Protein AF-A0AAD2CR23-F1 (afdb_monomer)

Foldseek 3Di:
DPPPQDVLQVVLLVCLLVLPVPSVVVCVVVVHQQCDADPQSHGSLLNNLLNVSVVSNVVSVVSVHDQCGATNVRATSPRNNVVNVVVVPPPD

Radius of gyration: 13.07 Å; Cα contacts (8 Å, |Δi|>4): 129; chains: 1; bounding box: 31×46×26 Å

Mean predicted aligned error: 7.49 Å

Sequence (92 aa):
MAKQLDDQTTRLLFAASRGDTRTISLMCSQGFDADNADYDDRTALMVAAMKGNTDVVRLLLEYNANPNLVDMHGSTALLEAVKNGNSCGKRS

Secondary structure (DSSP, 8-state):
------HHHHHHHHHHHHT-HHHHHHHHHTT--TT-B-TTS-BHHHHHHHHT-HHHHHHHHHTT--TT-B-TTS-BHHHHHHHHHHHH----

Nearest PDB structures (foldseek):
  5kba-assembly1_B  TM=9.618E-01  e=5.111E-06  synthetic construct
  6gvm-assembly1_D  TM=9.589E-01  e=5.783E-06  synthetic construct
  2zgd-assembly1_A  TM=8.793E-01  e=2.437E-06  unclassified
  2zgg-assembly1_A  TM=9.110E-01  e=5.437E-06  unclassified
  7b4t-assembly1_A  TM=9.317E-01  e=1.008E-05  synthetic construct

Organism: NCBI:txid2856

pLDDT: mean 77.33, std 13.35, range [34.06, 87.94]

Structure (mmCIF, N/CA/C/O backbone):
data_AF-A0AAD2CR23-F1
#
_entry.id   AF-A0AAD2CR23-F1
#
loop_
_atom_site.group_PDB
_atom_site.id
_atom_site.type_symbol
_atom_site.label_atom_id
_atom_site.label_alt_id
_atom_site.label_comp_id
_atom_site.label_asym_id
_atom_site.label_entity_id
_atom_site.label_seq_id
_atom_site.pdbx_PDB_ins_code
_atom_site.Cartn_x
_atom_site.Cartn_y
_atom_site.Cartn_z
_ato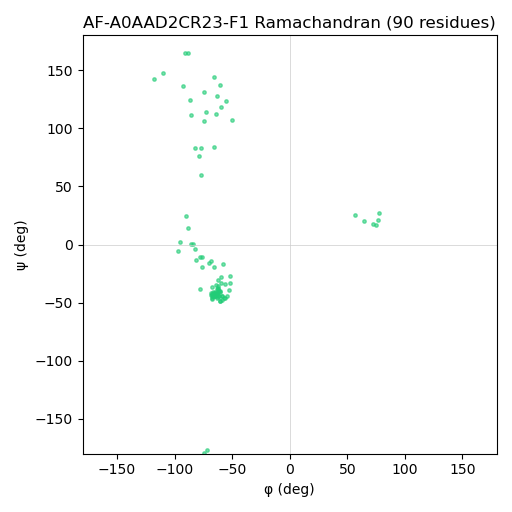m_site.occupancy
_atom_site.B_iso_or_equiv
_atom_site.auth_seq_id
_atom_site.auth_comp_id
_atom_site.auth_asym_id
_atom_site.auth_atom_id
_atom_site.pdbx_PDB_model_num
ATOM 1 N N . MET A 1 1 ? 7.761 25.404 -1.216 1.00 34.06 1 MET A N 1
ATOM 2 C CA . MET A 1 1 ? 6.734 25.019 -0.229 1.00 34.06 1 MET A CA 1
ATOM 3 C C . MET A 1 1 ? 6.996 23.565 0.093 1.00 34.06 1 MET A C 1
ATOM 5 O O . MET A 1 1 ? 6.877 22.749 -0.810 1.00 34.06 1 MET A O 1
ATOM 9 N N . ALA A 1 2 ? 7.519 23.262 1.282 1.00 38.00 2 ALA A N 1
ATOM 10 C CA . ALA A 1 2 ? 7.760 21.876 1.666 1.00 38.00 2 ALA A CA 1
ATOM 11 C C . ALA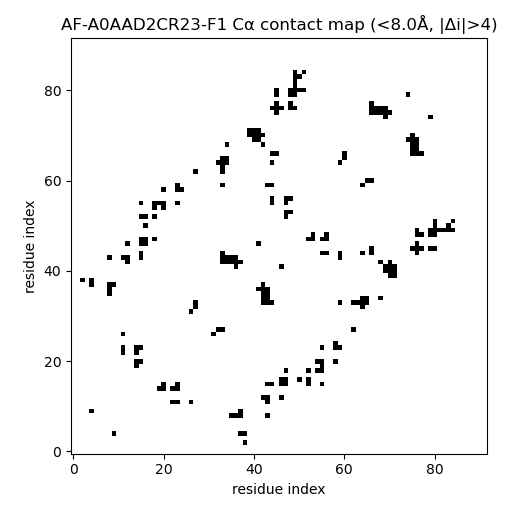 A 1 2 ? 6.404 21.162 1.631 1.00 38.00 2 ALA A C 1
ATOM 13 O O . ALA A 1 2 ? 5.498 21.602 2.336 1.00 38.00 2 ALA A O 1
ATOM 14 N N . LYS A 1 3 ? 6.237 20.141 0.772 1.00 47.00 3 LYS A N 1
ATOM 15 C CA . LYS A 1 3 ? 5.140 19.172 0.922 1.00 47.00 3 LYS A CA 1
ATOM 16 C C . LYS A 1 3 ? 5.245 18.735 2.383 1.00 47.00 3 LYS A C 1
ATOM 18 O O . LYS A 1 3 ? 6.272 18.184 2.758 1.00 47.00 3 LYS A O 1
ATOM 23 N N . GLN A 1 4 ? 4.340 19.149 3.257 1.00 45.75 4 GLN A N 1
ATOM 24 C CA . GLN A 1 4 ? 4.414 18.731 4.647 1.00 45.75 4 GLN A CA 1
ATOM 25 C C . GLN A 1 4 ? 3.957 17.285 4.616 1.00 45.75 4 GLN A C 1
ATOM 27 O O . GLN A 1 4 ? 2.808 17.018 4.291 1.00 45.75 4 GLN A O 1
ATOM 32 N N . LEU A 1 5 ? 4.902 16.364 4.778 1.00 57.94 5 LEU A N 1
ATOM 33 C CA . LEU A 1 5 ? 4.578 14.956 4.832 1.00 57.94 5 LEU A CA 1
ATOM 34 C C . LEU A 1 5 ? 3.717 14.776 6.069 1.00 57.94 5 LEU A C 1
ATOM 36 O O . LEU A 1 5 ? 4.195 15.022 7.178 1.00 57.94 5 LEU A O 1
ATOM 40 N N . ASP A 1 6 ? 2.444 14.443 5.883 1.00 70.31 6 ASP A N 1
ATOM 41 C CA . ASP A 1 6 ? 1.579 14.187 7.022 1.00 70.31 6 ASP A CA 1
ATOM 42 C C . ASP A 1 6 ? 2.262 13.091 7.847 1.00 70.31 6 ASP A C 1
ATOM 44 O O . ASP A 1 6 ? 2.573 12.018 7.324 1.00 70.31 6 ASP A O 1
ATOM 48 N N . ASP A 1 7 ? 2.534 13.341 9.131 1.00 74.69 7 ASP A N 1
ATOM 49 C CA . ASP A 1 7 ? 3.208 12.368 10.006 1.00 74.69 7 ASP A CA 1
ATOM 50 C C . ASP A 1 7 ? 2.506 10.999 9.969 1.00 74.69 7 ASP A C 1
ATOM 52 O O . ASP A 1 7 ? 3.111 9.944 10.168 1.00 74.69 7 ASP A O 1
ATOM 56 N N . GLN A 1 8 ? 1.205 11.015 9.680 1.00 75.50 8 GLN A N 1
ATOM 57 C CA . GLN A 1 8 ? 0.387 9.836 9.457 1.00 75.50 8 GLN A CA 1
ATOM 58 C C . GLN A 1 8 ? 0.742 9.079 8.166 1.00 75.50 8 GLN A C 1
ATOM 60 O O . GLN A 1 8 ? 0.849 7.857 8.230 1.00 75.50 8 GLN A O 1
ATOM 65 N N . THR A 1 9 ? 1.010 9.756 7.044 1.00 79.94 9 THR A N 1
ATOM 66 C CA . THR A 1 9 ? 1.470 9.139 5.784 1.00 79.94 9 THR A CA 1
ATOM 67 C C . THR A 1 9 ? 2.798 8.421 6.005 1.00 79.94 9 THR A C 1
ATOM 69 O O . THR A 1 9 ? 2.918 7.230 5.713 1.00 79.94 9 THR A O 1
ATOM 72 N N . THR A 1 10 ? 3.761 9.088 6.650 1.00 82.38 10 THR A N 1
ATOM 73 C CA . THR A 1 10 ? 5.053 8.494 7.043 1.00 82.38 10 THR A CA 1
ATOM 74 C C . THR A 1 10 ? 4.866 7.249 7.901 1.00 82.38 10 THR A C 1
ATOM 76 O O . THR A 1 10 ? 5.500 6.214 7.683 1.00 82.38 10 THR A O 1
ATOM 79 N N . ARG A 1 11 ? 3.980 7.331 8.900 1.00 84.25 11 ARG A N 1
ATOM 80 C CA . ARG A 1 11 ? 3.682 6.215 9.801 1.00 84.25 11 ARG A CA 1
ATOM 81 C C . ARG A 1 11 ? 3.023 5.047 9.066 1.00 84.25 11 ARG A C 1
ATOM 83 O O . ARG A 1 11 ? 3.393 3.904 9.337 1.00 84.25 11 ARG A O 1
ATOM 90 N N . LEU A 1 12 ? 2.104 5.313 8.139 1.00 84.38 12 LEU A N 1
ATOM 91 C CA . LEU A 1 12 ? 1.444 4.289 7.330 1.00 84.38 12 LEU A CA 1
ATOM 92 C C . LEU A 1 12 ? 2.449 3.583 6.410 1.00 84.38 12 LEU A C 1
ATOM 94 O O . LEU A 1 12 ? 2.477 2.355 6.364 1.00 84.38 12 LEU A O 1
ATOM 98 N N . LEU A 1 13 ? 3.333 4.338 5.751 1.00 83.81 13 LEU A N 1
ATOM 99 C CA . LEU A 1 13 ? 4.426 3.806 4.926 1.00 83.81 13 LEU A CA 1
ATOM 100 C C . LEU A 1 13 ? 5.368 2.912 5.744 1.00 83.81 13 LEU A C 1
ATOM 102 O O . LEU A 1 13 ? 5.716 1.810 5.315 1.00 83.81 13 LEU A O 1
ATOM 106 N N . PHE A 1 14 ? 5.744 3.338 6.954 1.00 85.50 14 PHE A N 1
ATOM 107 C CA . PHE A 1 14 ? 6.556 2.523 7.862 1.00 85.50 14 PHE A CA 1
ATOM 108 C C . PHE A 1 14 ? 5.843 1.237 8.294 1.00 85.50 14 PHE A C 1
ATOM 110 O O . PHE A 1 14 ? 6.467 0.172 8.320 1.00 85.50 14 PHE A O 1
ATOM 117 N N . ALA A 1 15 ? 4.548 1.309 8.608 1.00 87.56 15 ALA A N 1
ATOM 118 C CA . ALA A 1 15 ? 3.743 0.137 8.941 1.00 87.56 15 ALA A CA 1
ATOM 119 C C . ALA A 1 15 ? 3.651 -0.833 7.753 1.00 87.56 15 ALA A C 1
ATOM 121 O O . ALA A 1 15 ? 3.917 -2.025 7.911 1.00 87.56 15 ALA A O 1
ATOM 122 N N . ALA A 1 16 ? 3.385 -0.319 6.549 1.00 86.12 16 ALA A N 1
ATOM 123 C CA . ALA A 1 16 ? 3.337 -1.094 5.313 1.00 86.12 16 ALA A CA 1
ATOM 124 C C . ALA A 1 16 ? 4.679 -1.764 4.992 1.00 86.12 16 ALA A C 1
ATOM 126 O O . ALA A 1 16 ? 4.717 -2.938 4.619 1.00 86.12 16 ALA A O 1
ATOM 127 N N . SER A 1 17 ? 5.787 -1.056 5.228 1.00 84.69 17 SER A N 1
ATOM 128 C CA . SER A 1 17 ? 7.147 -1.581 5.069 1.00 84.69 17 SER A CA 1
ATOM 129 C C . SER A 1 17 ? 7.441 -2.741 6.027 1.00 84.69 17 SER A C 1
ATOM 131 O O . SER A 1 17 ? 8.092 -3.718 5.656 1.00 84.69 17 SER A O 1
ATOM 133 N N . ARG A 1 18 ? 6.933 -2.661 7.264 1.00 85.50 18 ARG A N 1
ATOM 134 C CA . ARG A 1 18 ? 7.085 -3.711 8.283 1.00 85.50 18 ARG A CA 1
ATOM 135 C C . ARG A 1 18 ? 6.089 -4.864 8.142 1.00 85.50 18 ARG A C 1
ATOM 137 O O . ARG A 1 18 ? 6.292 -5.884 8.791 1.00 85.50 18 ARG A O 1
ATOM 144 N N . GLY A 1 19 ? 5.037 -4.707 7.340 1.00 85.19 19 GLY A N 1
ATOM 145 C CA . GLY A 1 19 ? 3.939 -5.673 7.270 1.00 85.19 19 GLY A CA 1
ATOM 146 C C . GLY A 1 19 ? 2.974 -5.572 8.456 1.00 85.19 19 GLY A C 1
ATOM 147 O O . GLY A 1 19 ? 2.282 -6.535 8.774 1.00 85.19 19 GLY A O 1
ATOM 148 N N . ASP A 1 20 ? 2.945 -4.432 9.150 1.00 87.31 20 ASP A N 1
ATOM 149 C CA . ASP A 1 20 ? 2.142 -4.245 10.357 1.00 87.31 20 ASP A CA 1
ATOM 150 C C . ASP A 1 20 ? 0.688 -3.894 10.014 1.00 87.31 20 ASP A C 1
ATOM 152 O O . ASP A 1 20 ? 0.265 -2.735 9.998 1.00 87.31 20 ASP A O 1
ATOM 156 N N . THR A 1 21 ? -0.087 -4.940 9.744 1.00 87.00 21 THR A N 1
ATOM 157 C CA . THR A 1 21 ? -1.510 -4.873 9.398 1.00 87.00 21 THR A CA 1
ATOM 158 C C 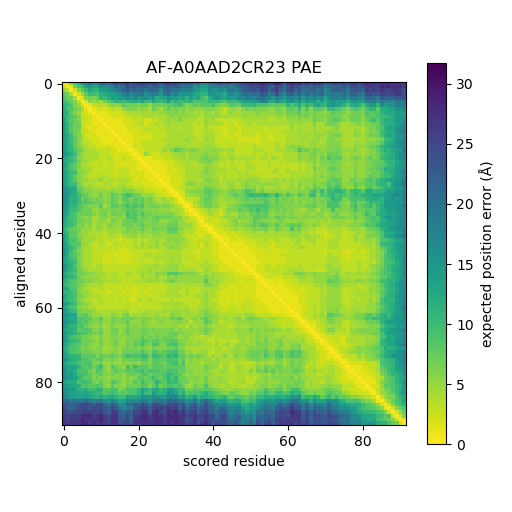. THR A 1 21 ? -2.373 -4.223 10.482 1.00 87.00 21 THR A C 1
ATOM 160 O O . THR A 1 21 ? -3.382 -3.597 10.162 1.00 87.00 21 THR A O 1
ATOM 163 N N . ARG A 1 22 ? -1.975 -4.308 11.761 1.00 87.94 22 ARG A N 1
ATOM 164 C CA . ARG A 1 22 ? -2.730 -3.719 12.881 1.00 87.94 22 ARG A CA 1
ATOM 165 C C . ARG A 1 22 ? -2.709 -2.202 12.829 1.00 87.94 22 ARG A C 1
ATOM 167 O O . ARG A 1 22 ? -3.753 -1.570 12.964 1.00 87.94 22 ARG A O 1
ATOM 174 N N . THR A 1 23 ? -1.526 -1.629 12.619 1.00 86.75 23 THR A N 1
ATOM 175 C CA . THR A 1 23 ? -1.364 -0.176 12.512 1.00 86.75 23 THR A CA 1
ATOM 176 C C . THR A 1 23 ? -2.138 0.367 11.307 1.00 86.75 23 THR A C 1
ATOM 178 O O . THR A 1 23 ? -2.794 1.398 11.423 1.00 86.75 23 THR A O 1
ATOM 181 N N . ILE A 1 24 ? -2.147 -0.365 10.189 1.00 84.38 24 ILE A N 1
ATOM 182 C CA . ILE A 1 24 ? -2.890 0.009 8.976 1.00 84.38 24 ILE A CA 1
ATOM 183 C C . ILE A 1 24 ? -4.400 -0.050 9.206 1.00 84.38 24 ILE A C 1
ATOM 185 O O . ILE A 1 24 ? -5.100 0.907 8.893 1.00 84.38 24 ILE A O 1
ATOM 189 N N . SER A 1 25 ? -4.902 -1.124 9.820 1.00 86.12 25 SER A N 1
ATOM 190 C CA . SER A 1 25 ? -6.325 -1.245 10.155 1.00 86.12 25 SER A CA 1
ATOM 191 C C . SER A 1 25 ? -6.787 -0.135 11.107 1.00 86.12 25 SER A C 1
ATOM 193 O O . SER A 1 25 ? -7.851 0.448 10.903 1.00 86.12 25 SER A O 1
ATOM 195 N N . LEU A 1 26 ? -5.963 0.227 12.098 1.00 87.75 26 LEU A N 1
ATOM 196 C CA . LEU A 1 26 ? -6.255 1.340 13.004 1.00 87.75 26 LEU A CA 1
ATOM 197 C C . LEU A 1 26 ? -6.352 2.674 12.249 1.00 87.75 26 LEU A C 1
ATOM 199 O O . LEU A 1 26 ? -7.278 3.443 12.488 1.00 87.75 26 LEU A O 1
ATOM 203 N N . MET A 1 27 ? -5.415 2.944 11.339 1.00 82.81 27 MET A N 1
ATOM 204 C CA . MET A 1 27 ? -5.387 4.179 10.549 1.00 82.81 27 MET A CA 1
ATOM 205 C C . MET A 1 27 ? -6.554 4.257 9.564 1.00 82.81 27 MET A C 1
ATOM 207 O O . MET A 1 27 ? -7.237 5.276 9.508 1.00 82.81 27 MET A O 1
ATOM 211 N N . CYS A 1 28 ? -6.868 3.174 8.858 1.00 79.31 28 CYS A N 1
ATOM 212 C CA . CYS A 1 28 ? -8.049 3.148 8.001 1.00 79.31 28 CYS A CA 1
ATOM 213 C C . CYS A 1 28 ? -9.353 3.283 8.800 1.00 79.31 28 CYS A C 1
ATOM 215 O O . CYS A 1 28 ? -10.27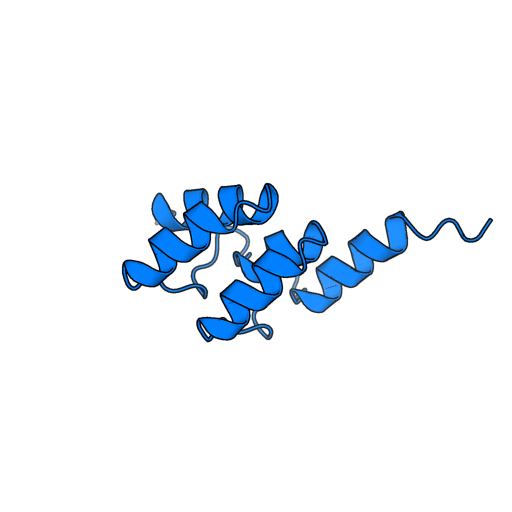1 3.965 8.355 1.00 79.31 28 CYS A O 1
ATOM 217 N N . SER A 1 29 ? -9.428 2.732 10.018 1.00 83.81 29 SER A N 1
ATOM 218 C CA . SER A 1 29 ? -10.573 2.959 10.912 1.00 83.81 29 SER A CA 1
ATOM 219 C C . SER A 1 29 ? -10.701 4.416 11.377 1.00 83.81 29 SER A C 1
ATOM 221 O O . SER A 1 29 ? -11.778 4.809 11.820 1.00 83.81 29 SER A O 1
ATOM 223 N N . GLN A 1 30 ? -9.632 5.211 11.293 1.00 81.31 30 GLN A N 1
ATOM 224 C CA . GLN A 1 30 ? -9.652 6.653 11.555 1.00 81.31 30 GLN A CA 1
ATOM 225 C C . GLN A 1 30 ? -10.087 7.474 10.329 1.00 81.31 30 GLN A C 1
ATOM 227 O O . GLN A 1 30 ? -10.152 8.696 10.426 1.00 81.31 30 GLN A O 1
ATOM 232 N N . GLY A 1 31 ? -10.408 6.826 9.201 1.00 76.25 31 GLY A N 1
ATOM 233 C CA . GLY A 1 31 ? -10.754 7.500 7.948 1.00 76.25 31 GLY A CA 1
ATOM 234 C C . GLY A 1 31 ? -9.534 8.038 7.204 1.00 76.25 31 GLY A C 1
ATOM 235 O O . GLY A 1 31 ? -9.644 9.036 6.503 1.00 76.25 31 GLY A O 1
ATOM 236 N N . PHE A 1 32 ? -8.365 7.423 7.400 1.00 77.38 32 PHE A N 1
ATOM 237 C CA . PHE A 1 32 ? -7.146 7.827 6.711 1.00 77.38 32 PHE A CA 1
ATOM 238 C C . PHE A 1 32 ? -7.164 7.388 5.242 1.00 77.38 32 PHE A C 1
ATOM 240 O O . PHE A 1 32 ? -7.399 6.212 4.951 1.00 77.38 32 PHE A O 1
ATOM 247 N N . ASP A 1 33 ? -6.850 8.316 4.339 1.00 75.06 33 ASP A N 1
ATOM 248 C CA . ASP A 1 33 ? -6.765 8.045 2.906 1.00 75.06 33 ASP A CA 1
ATOM 249 C C . ASP A 1 33 ? -5.516 7.215 2.582 1.00 75.06 33 ASP A C 1
ATOM 251 O O . ASP A 1 33 ? -4.376 7.660 2.711 1.00 75.06 33 ASP A O 1
ATOM 255 N N . ALA A 1 34 ? -5.729 5.982 2.123 1.00 74.38 34 ALA A N 1
ATOM 256 C CA . ALA A 1 34 ? -4.657 5.069 1.725 1.00 74.38 34 ALA A CA 1
ATOM 257 C C . ALA A 1 34 ? -3.902 5.518 0.454 1.00 74.38 34 ALA A C 1
ATOM 259 O O . ALA A 1 34 ? -2.811 5.010 0.174 1.00 74.38 34 ALA A O 1
ATOM 260 N N . ASP A 1 35 ? -4.470 6.475 -0.283 1.00 76.00 35 ASP A N 1
ATOM 261 C CA . ASP A 1 35 ? -3.905 7.074 -1.496 1.00 76.00 35 ASP A CA 1
ATOM 262 C C . ASP A 1 35 ? -2.888 8.185 -1.206 1.00 76.00 35 ASP A C 1
ATOM 264 O O . ASP A 1 35 ? -2.261 8.703 -2.132 1.00 76.00 35 ASP A O 1
ATOM 268 N N . ASN A 1 36 ? -2.684 8.537 0.068 1.00 79.50 36 ASN A N 1
ATOM 269 C CA . ASN A 1 36 ? -1.685 9.528 0.434 1.00 79.50 36 ASN A CA 1
ATOM 270 C C . ASN A 1 36 ? -0.274 9.044 0.069 1.00 79.50 36 ASN A C 1
ATOM 272 O O . ASN A 1 36 ? 0.160 7.943 0.433 1.00 79.50 36 ASN A O 1
ATOM 276 N N . ALA A 1 37 ? 0.440 9.899 -0.657 1.00 80.94 37 ALA A N 1
ATOM 277 C CA . ALA A 1 37 ? 1.752 9.611 -1.205 1.00 80.94 37 ALA A CA 1
ATOM 278 C C . ALA A 1 37 ? 2.851 10.417 -0.496 1.00 80.94 37 ALA A C 1
ATOM 280 O O . ALA A 1 37 ? 2.630 11.546 -0.054 1.00 80.94 37 ALA A O 1
ATOM 281 N N . ASP A 1 38 ? 4.040 9.824 -0.390 1.00 79.88 38 ASP A N 1
ATOM 282 C CA . ASP A 1 38 ? 5.237 10.478 0.150 1.00 79.88 38 ASP A CA 1
ATOM 283 C C . ASP A 1 38 ? 5.804 11.539 -0.822 1.00 79.88 38 ASP A C 1
ATOM 285 O O . ASP A 1 38 ? 5.281 11.769 -1.913 1.00 79.88 38 ASP A O 1
ATOM 289 N N . TYR A 1 39 ? 6.930 12.161 -0.471 1.00 78.94 39 TYR A N 1
ATOM 290 C CA . TYR A 1 39 ? 7.693 13.072 -1.328 1.00 78.94 39 TYR A CA 1
ATOM 291 C C . TYR A 1 39 ? 8.033 12.493 -2.703 1.00 78.94 39 TYR A C 1
ATOM 293 O O . TYR A 1 39 ? 8.056 13.244 -3.677 1.00 78.94 39 TYR A O 1
ATOM 301 N N . ASP A 1 40 ? 8.260 11.181 -2.770 1.00 78.12 40 ASP A N 1
ATOM 302 C CA . ASP A 1 40 ? 8.561 10.448 -4.004 1.00 78.12 40 ASP A CA 1
ATOM 303 C C . ASP A 1 40 ? 7.297 9.952 -4.726 1.00 78.12 40 ASP A C 1
ATOM 305 O O . ASP A 1 40 ? 7.375 9.049 -5.556 1.00 78.12 40 ASP A O 1
ATOM 309 N N . ASP A 1 41 ? 6.121 10.466 -4.356 1.00 82.81 41 ASP A N 1
ATOM 310 C CA . ASP A 1 41 ? 4.808 10.032 -4.844 1.00 82.81 41 ASP A CA 1
ATOM 311 C C . ASP A 1 41 ? 4.553 8.521 -4.609 1.00 82.81 41 ASP A C 1
ATOM 313 O O . ASP A 1 41 ? 3.753 7.868 -5.275 1.00 82.81 41 ASP A O 1
ATOM 317 N N . ARG A 1 42 ? 5.223 7.951 -3.597 1.00 82.44 42 ARG A N 1
ATOM 318 C CA . ARG A 1 42 ? 5.073 6.552 -3.184 1.00 82.44 42 ARG A CA 1
ATOM 319 C C . ARG A 1 42 ? 3.923 6.403 -2.199 1.00 82.44 42 ARG A C 1
ATOM 321 O O . ARG A 1 42 ? 3.939 7.018 -1.137 1.00 82.44 42 ARG A O 1
ATOM 328 N N . THR A 1 43 ? 2.972 5.531 -2.512 1.00 86.62 43 THR A N 1
ATOM 329 C CA . THR A 1 43 ? 1.858 5.197 -1.612 1.00 86.62 43 THR A CA 1
ATOM 330 C C . THR A 1 43 ? 2.176 4.015 -0.702 1.00 86.62 43 THR A C 1
ATOM 332 O O . THR A 1 43 ? 3.093 3.222 -0.954 1.00 86.62 43 THR A O 1
ATOM 335 N N . ALA A 1 44 ? 1.371 3.839 0.351 1.00 84.88 44 ALA A N 1
ATOM 336 C CA . ALA A 1 44 ? 1.472 2.678 1.237 1.00 84.88 44 ALA A CA 1
ATOM 337 C C . ALA A 1 44 ? 1.346 1.348 0.472 1.00 84.88 44 ALA A C 1
ATOM 339 O O . ALA A 1 44 ? 2.037 0.379 0.798 1.00 84.88 44 ALA A O 1
ATOM 340 N N . LEU A 1 45 ? 0.527 1.321 -0.587 1.00 86.56 45 LEU A N 1
ATOM 341 C CA . LEU A 1 45 ? 0.365 0.153 -1.447 1.00 86.56 45 LEU A CA 1
ATOM 342 C C . LEU A 1 45 ? 1.665 -0.182 -2.189 1.00 86.56 45 LEU A C 1
ATOM 344 O O . LEU A 1 45 ? 2.062 -1.345 -2.214 1.00 86.56 45 LEU A O 1
ATOM 348 N N . MET A 1 46 ? 2.357 0.821 -2.741 1.00 86.50 46 MET A N 1
ATOM 349 C CA . MET A 1 46 ? 3.648 0.623 -3.411 1.00 86.50 46 MET A CA 1
ATOM 350 C C . MET A 1 46 ? 4.693 0.065 -2.452 1.00 86.50 46 MET A C 1
ATOM 352 O O . MET A 1 46 ? 5.375 -0.898 -2.788 1.00 86.50 46 MET A O 1
ATOM 356 N N . VAL A 1 47 ? 4.780 0.601 -1.233 1.00 85.94 47 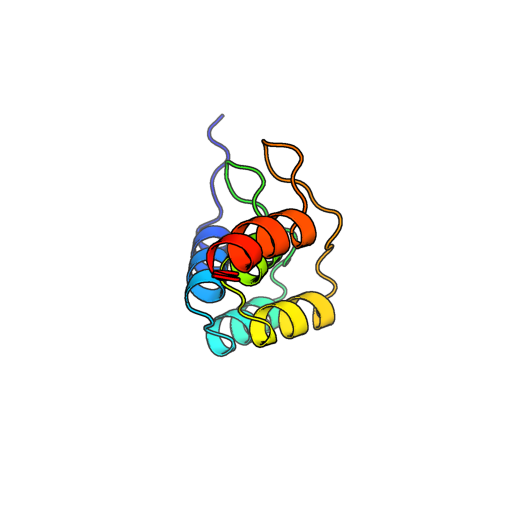VAL A N 1
ATOM 357 C CA . VAL A 1 47 ? 5.740 0.116 -0.230 1.00 85.94 47 VAL A CA 1
ATOM 358 C C . VAL A 1 47 ? 5.426 -1.312 0.219 1.00 85.94 47 VAL A C 1
ATOM 360 O O . VAL A 1 47 ? 6.335 -2.138 0.324 1.00 85.94 47 VAL A O 1
ATOM 363 N N . ALA A 1 48 ? 4.153 -1.638 0.440 1.00 86.38 48 ALA A N 1
ATOM 364 C CA . ALA A 1 48 ? 3.738 -2.998 0.769 1.00 86.38 48 ALA A CA 1
ATOM 365 C C . ALA A 1 48 ? 4.063 -3.984 -0.363 1.00 86.38 48 ALA A C 1
ATOM 367 O O . ALA A 1 48 ? 4.591 -5.071 -0.115 1.00 86.38 48 ALA A O 1
ATOM 368 N N . ALA A 1 49 ? 3.801 -3.575 -1.605 1.00 85.62 49 ALA A N 1
ATOM 369 C CA . ALA A 1 49 ? 4.065 -4.349 -2.809 1.00 85.62 49 ALA A CA 1
ATOM 370 C C . ALA A 1 49 ? 5.576 -4.563 -3.019 1.00 85.62 49 ALA A C 1
ATOM 372 O O . ALA A 1 49 ? 6.006 -5.698 -3.223 1.00 85.62 49 ALA A O 1
ATOM 373 N N . MET A 1 50 ? 6.397 -3.519 -2.839 1.00 83.44 50 MET A N 1
ATOM 374 C CA . MET A 1 50 ? 7.862 -3.616 -2.824 1.00 83.44 50 MET A CA 1
ATOM 375 C C . MET A 1 50 ? 8.344 -4.649 -1.811 1.00 83.44 50 MET A C 1
ATOM 377 O O . MET A 1 50 ? 9.232 -5.437 -2.111 1.00 83.44 50 MET A O 1
ATOM 381 N N . LYS A 1 51 ? 7.780 -4.672 -0.601 1.00 83.06 51 LYS A N 1
ATOM 382 C CA . LYS A 1 51 ? 8.199 -5.617 0.444 1.00 83.06 51 LYS A CA 1
ATOM 383 C C . LYS A 1 51 ? 7.661 -7.035 0.261 1.00 83.06 51 LYS A C 1
ATOM 385 O O . LYS A 1 51 ? 8.139 -7.934 0.942 1.00 83.06 51 LYS A O 1
ATOM 390 N N . GLY A 1 52 ? 6.713 -7.247 -0.652 1.00 82.00 52 GLY A N 1
ATOM 391 C CA . GLY A 1 52 ? 6.026 -8.530 -0.814 1.00 82.00 52 GLY A CA 1
ATOM 392 C C . GLY A 1 52 ? 4.987 -8.805 0.279 1.00 82.00 52 GLY A C 1
ATOM 393 O O . GLY A 1 52 ? 4.551 -9.945 0.444 1.00 82.00 52 GLY A O 1
ATOM 394 N N . ASN A 1 53 ? 4.564 -7.774 1.016 1.00 84.12 53 ASN A N 1
ATOM 395 C CA . ASN A 1 53 ? 3.601 -7.881 2.109 1.00 84.12 53 ASN A CA 1
ATOM 396 C C . ASN A 1 53 ? 2.175 -7.974 1.552 1.00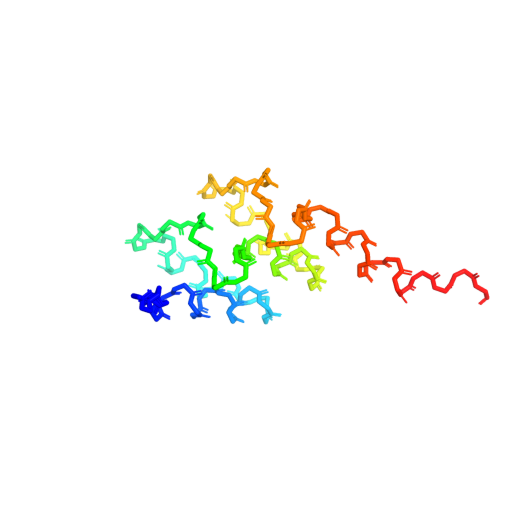 84.12 53 ASN A C 1
ATOM 398 O O . ASN A 1 53 ? 1.409 -7.010 1.571 1.00 84.12 53 ASN A O 1
ATOM 402 N N . THR A 1 54 ? 1.823 -9.150 1.037 1.00 83.25 54 THR A N 1
ATOM 403 C CA . THR A 1 54 ? 0.523 -9.406 0.395 1.00 83.25 54 THR A CA 1
ATOM 404 C C . THR A 1 54 ? -0.675 -9.174 1.317 1.00 83.25 54 THR A C 1
ATOM 406 O O . THR A 1 54 ? -1.699 -8.690 0.839 1.00 83.25 54 THR A O 1
ATOM 409 N N . ASP A 1 55 ? -0.553 -9.428 2.623 1.00 87.56 55 ASP A N 1
ATOM 410 C CA . ASP A 1 55 ? -1.619 -9.151 3.600 1.00 87.56 55 ASP A CA 1
ATOM 411 C C . ASP A 1 55 ? -1.927 -7.653 3.711 1.00 87.56 55 ASP A C 1
ATOM 413 O O . ASP A 1 55 ? -3.085 -7.241 3.740 1.00 87.56 55 ASP A O 1
ATOM 417 N N . VAL A 1 56 ? -0.884 -6.820 3.711 1.00 86.75 56 VAL A N 1
ATOM 418 C CA . VAL A 1 56 ? -1.039 -5.362 3.728 1.00 86.75 56 VAL A CA 1
ATOM 419 C C . VAL A 1 56 ? -1.641 -4.862 2.419 1.00 86.75 56 VAL A C 1
ATOM 421 O O . VAL A 1 56 ? -2.522 -4.008 2.441 1.00 86.75 56 VAL A O 1
ATOM 424 N N . VAL A 1 57 ? -1.192 -5.400 1.282 1.00 86.44 57 VAL A N 1
ATOM 425 C CA . VAL A 1 57 ? -1.750 -5.051 -0.032 1.00 86.44 57 VAL A CA 1
ATOM 426 C C . VAL A 1 57 ? -3.245 -5.365 -0.077 1.00 86.44 57 VAL A C 1
ATOM 428 O O . VAL A 1 57 ? -4.022 -4.531 -0.529 1.00 86.44 57 VAL A O 1
ATOM 431 N N . ARG A 1 58 ? -3.664 -6.530 0.436 1.00 86.69 58 ARG A N 1
ATOM 432 C CA . ARG A 1 58 ? -5.085 -6.900 0.526 1.00 86.69 58 ARG A CA 1
ATOM 433 C C . ARG A 1 58 ? -5.875 -5.919 1.387 1.00 86.69 58 ARG A C 1
ATOM 435 O O . ARG A 1 58 ? -6.890 -5.427 0.915 1.00 86.69 58 ARG A O 1
ATOM 442 N N . LEU A 1 59 ? -5.385 -5.586 2.582 1.00 87.69 59 LEU A N 1
ATOM 443 C CA . LEU A 1 59 ? -6.054 -4.620 3.460 1.00 87.69 59 LEU A CA 1
ATOM 444 C C . LEU A 1 59 ? -6.205 -3.249 2.799 1.00 87.69 59 LEU A C 1
ATOM 446 O O . LEU A 1 59 ? -7.290 -2.686 2.802 1.00 87.69 59 LEU A O 1
ATOM 450 N N . LEU A 1 60 ? -5.148 -2.712 2.190 1.00 84.94 60 LEU A N 1
ATOM 451 C CA . LEU A 1 60 ? -5.221 -1.406 1.526 1.00 84.94 60 LEU A CA 1
ATOM 452 C C . LEU A 1 60 ? -6.215 -1.417 0.351 1.00 84.94 60 LEU A C 1
ATOM 454 O O . LEU A 1 60 ? -6.953 -0.453 0.172 1.00 84.94 60 LEU A O 1
ATOM 458 N N . LEU A 1 61 ? -6.290 -2.517 -0.407 1.00 84.69 61 LEU A N 1
ATOM 459 C CA . LEU A 1 61 ? -7.286 -2.684 -1.472 1.00 84.69 61 LEU A CA 1
ATOM 460 C C . LEU A 1 61 ? -8.721 -2.792 -0.930 1.00 84.69 61 LEU A C 1
ATOM 462 O O . LEU A 1 61 ? -9.638 -2.264 -1.555 1.00 84.69 61 LEU A O 1
ATOM 466 N N . GLU A 1 62 ? -8.926 -3.435 0.224 1.00 86.25 62 GLU A N 1
ATOM 467 C CA . GLU A 1 62 ? -10.225 -3.456 0.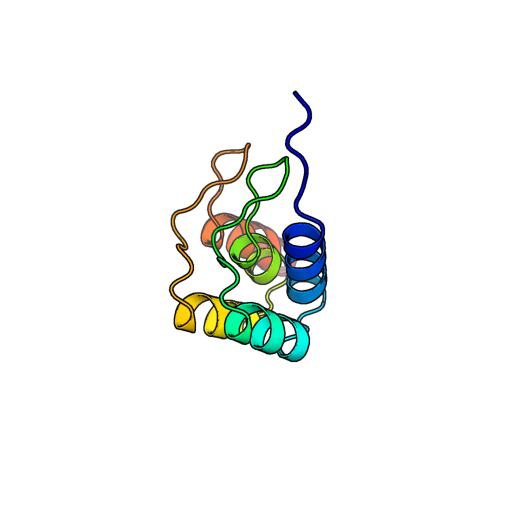919 1.00 86.25 62 GLU A CA 1
ATOM 468 C C . GLU A 1 62 ? -10.663 -2.051 1.354 1.00 86.25 62 GLU A C 1
ATOM 470 O O . GLU A 1 62 ? -11.855 -1.752 1.360 1.00 86.25 62 GLU A O 1
ATOM 475 N N . TYR A 1 63 ? -9.703 -1.171 1.644 1.00 82.06 63 TYR A N 1
ATOM 476 C CA . TYR A 1 63 ? -9.931 0.243 1.944 1.00 82.06 63 TYR A CA 1
ATOM 477 C C . TYR A 1 63 ? -9.903 1.151 0.706 1.00 82.06 63 TYR A C 1
ATOM 479 O O . TYR A 1 63 ? -9.665 2.350 0.828 1.00 82.06 63 TYR A O 1
ATOM 487 N N . ASN A 1 64 ? -10.183 0.607 -0.482 1.00 81.44 64 ASN A N 1
ATOM 488 C CA . ASN A 1 64 ? -10.325 1.377 -1.719 1.00 81.44 64 ASN A CA 1
ATOM 489 C C . ASN A 1 64 ? -9.046 2.095 -2.202 1.00 81.44 64 ASN A C 1
ATOM 491 O O . ASN A 1 64 ? -9.148 2.998 -3.031 1.00 81.44 64 ASN A O 1
ATOM 495 N N . ALA A 1 65 ? -7.855 1.673 -1.759 1.00 83.38 65 ALA A N 1
ATOM 496 C CA . ALA A 1 65 ? -6.595 2.232 -2.252 1.00 83.38 65 ALA A CA 1
ATOM 497 C C . ALA A 1 65 ? -6.434 2.016 -3.763 1.00 83.38 65 ALA A C 1
ATOM 499 O O . ALA A 1 65 ? -6.682 0.922 -4.282 1.00 83.38 65 ALA A O 1
ATOM 500 N N . ASN A 1 66 ? -5.961 3.037 -4.471 1.00 83.88 66 ASN A N 1
ATOM 501 C CA . ASN A 1 66 ? -5.797 3.024 -5.912 1.00 83.88 66 ASN A CA 1
ATOM 502 C C . ASN A 1 66 ? -4.439 2.416 -6.323 1.00 83.88 66 ASN A C 1
ATOM 504 O O . ASN A 1 66 ? -3.386 3.032 -6.134 1.00 83.88 66 ASN A O 1
ATOM 508 N N . PRO A 1 67 ? -4.423 1.230 -6.961 1.00 80.88 67 PRO A N 1
ATOM 509 C CA . PRO A 1 67 ? -3.185 0.582 -7.390 1.00 80.88 67 PRO A CA 1
ATOM 510 C C . PRO A 1 67 ? -2.562 1.197 -8.647 1.00 80.88 67 PRO A C 1
ATOM 512 O O . PRO A 1 67 ? -1.436 0.844 -8.999 1.00 80.88 67 PRO A O 1
ATOM 515 N N . ASN A 1 68 ? -3.285 2.085 -9.334 1.00 82.06 68 ASN A N 1
ATOM 516 C CA . ASN A 1 68 ? -2.821 2.726 -10.566 1.00 82.06 68 ASN A CA 1
ATOM 517 C C . ASN A 1 68 ? -1.974 3.975 -10.305 1.00 82.06 68 ASN A C 1
ATOM 519 O O . ASN A 1 68 ? -1.543 4.624 -11.257 1.00 82.06 68 ASN A O 1
ATOM 523 N N . LEU A 1 69 ? -1.757 4.326 -9.037 1.00 83.88 69 LEU A N 1
ATOM 524 C CA . LEU A 1 69 ? -0.869 5.416 -8.670 1.00 83.88 69 LEU A CA 1
ATOM 525 C C . LEU A 1 69 ? 0.575 5.067 -9.046 1.00 83.88 69 LEU A C 1
ATOM 527 O O . LEU A 1 69 ? 0.996 3.905 -8.991 1.00 83.88 69 LEU A O 1
ATOM 531 N N . VAL A 1 70 ? 1.297 6.098 -9.473 1.00 84.81 70 VAL A N 1
ATOM 532 C CA . VAL A 1 70 ? 2.684 6.018 -9.922 1.00 84.81 70 VAL A CA 1
ATOM 533 C C . VAL A 1 70 ? 3.567 6.857 -9.013 1.00 84.81 70 VAL A C 1
ATOM 535 O O . VAL A 1 70 ? 3.155 7.936 -8.595 1.00 84.81 70 VAL A O 1
ATOM 538 N N . ASP A 1 71 ? 4.774 6.370 -8.737 1.00 83.69 71 ASP A N 1
ATOM 539 C CA . ASP A 1 71 ? 5.797 7.172 -8.063 1.00 83.69 71 ASP A CA 1
ATOM 540 C C . ASP A 1 71 ? 6.406 8.223 -8.999 1.00 83.69 71 ASP A C 1
ATOM 542 O O . ASP A 1 71 ? 6.107 8.302 -10.196 1.00 83.69 71 ASP A O 1
ATOM 546 N N . MET A 1 72 ? 7.358 8.984 -8.459 1.00 82.31 72 MET A N 1
ATOM 547 C CA . MET A 1 72 ? 8.159 9.952 -9.203 1.00 82.31 72 MET A CA 1
ATOM 548 C C . MET A 1 72 ? 8.943 9.355 -10.388 1.00 82.31 72 MET A C 1
ATOM 550 O O . MET A 1 72 ? 9.410 10.091 -11.256 1.00 82.31 72 MET A O 1
ATOM 554 N N . HIS A 1 73 ? 9.110 8.031 -10.441 1.00 79.75 73 HIS A N 1
ATOM 555 C CA . HIS A 1 73 ? 9.752 7.312 -11.538 1.00 79.75 73 HIS A CA 1
ATOM 556 C C . HIS A 1 73 ? 8.748 6.769 -12.566 1.00 79.75 73 HIS A C 1
ATOM 558 O O . HIS A 1 73 ? 9.155 6.086 -13.509 1.00 79.75 73 HIS A O 1
ATOM 564 N N . GLY A 1 74 ? 7.449 7.035 -12.401 1.00 81.44 74 GLY A N 1
ATOM 565 C CA . GLY A 1 74 ? 6.392 6.491 -13.251 1.00 81.44 74 GLY A CA 1
ATOM 566 C C . GLY A 1 74 ? 6.137 4.998 -13.025 1.00 81.44 74 GLY A C 1
ATOM 567 O O . GLY A 1 74 ? 5.560 4.336 -13.888 1.00 81.44 74 GLY A O 1
ATOM 568 N N . SER A 1 75 ? 6.597 4.438 -11.904 1.00 82.62 75 SER A N 1
ATOM 569 C CA . SER A 1 75 ? 6.424 3.023 -11.574 1.00 82.62 75 SER A CA 1
ATOM 570 C C . SER A 1 75 ? 5.158 2.822 -10.748 1.00 82.62 75 SER A C 1
ATOM 572 O O . SER A 1 75 ? 4.892 3.583 -9.830 1.00 82.62 75 SER A O 1
ATOM 574 N N . THR A 1 76 ? 4.368 1.793 -11.057 1.00 85.94 76 THR A N 1
ATOM 575 C CA . THR A 1 76 ? 3.184 1.421 -10.263 1.00 85.94 76 THR A CA 1
ATOM 576 C C . THR A 1 76 ? 3.551 0.455 -9.137 1.00 85.94 76 THR A C 1
ATOM 578 O O . THR A 1 76 ? 4.600 -0.193 -9.176 1.00 85.94 76 THR A O 1
ATOM 581 N N . ALA A 1 77 ? 2.650 0.274 -8.165 1.00 81.56 77 ALA A N 1
ATOM 582 C CA . ALA A 1 77 ? 2.826 -0.706 -7.085 1.00 81.56 77 ALA A CA 1
ATOM 583 C C . ALA A 1 77 ? 3.130 -2.120 -7.605 1.00 81.56 77 ALA A C 1
ATOM 585 O O . ALA A 1 77 ? 3.987 -2.821 -7.066 1.00 81.56 77 ALA A O 1
ATOM 586 N N . LEU A 1 78 ? 2.467 -2.522 -8.694 1.00 78.50 78 LEU A N 1
ATOM 587 C CA . LEU A 1 78 ? 2.707 -3.810 -9.337 1.00 78.50 78 LEU A CA 1
ATOM 588 C C . LEU A 1 78 ? 4.110 -3.882 -9.953 1.00 78.50 78 LEU A C 1
ATOM 590 O O . LEU A 1 78 ? 4.797 -4.889 -9.793 1.00 78.50 78 LEU A O 1
ATOM 594 N N . LEU A 1 79 ? 4.545 -2.824 -10.644 1.00 80.81 79 LEU A N 1
ATOM 595 C CA . LEU A 1 79 ? 5.859 -2.797 -11.283 1.00 80.81 79 LEU A CA 1
ATOM 596 C C . LEU A 1 79 ? 6.982 -2.899 -10.245 1.00 80.81 79 LEU A C 1
ATOM 598 O O . LEU A 1 79 ? 7.936 -3.649 -10.442 1.00 80.81 79 LEU A O 1
ATOM 602 N N . GLU A 1 80 ? 6.839 -2.203 -9.121 1.00 77.06 80 GLU A N 1
ATOM 603 C CA . GLU A 1 80 ? 7.786 -2.254 -8.008 1.00 77.06 80 GLU A CA 1
ATOM 604 C C . GLU A 1 80 ? 7.818 -3.628 -7.313 1.00 77.06 80 GLU A C 1
ATOM 606 O O . GLU A 1 80 ? 8.899 -4.159 -7.039 1.00 77.06 80 GLU A O 1
ATOM 611 N N . ALA A 1 81 ? 6.661 -4.272 -7.114 1.00 76.88 81 ALA A N 1
ATOM 612 C CA . ALA A 1 81 ? 6.610 -5.654 -6.627 1.00 76.88 81 ALA A CA 1
ATOM 613 C C . ALA A 1 81 ? 7.308 -6.633 -7.574 1.00 76.88 81 ALA A C 1
ATOM 615 O O . ALA A 1 81 ? 8.023 -7.526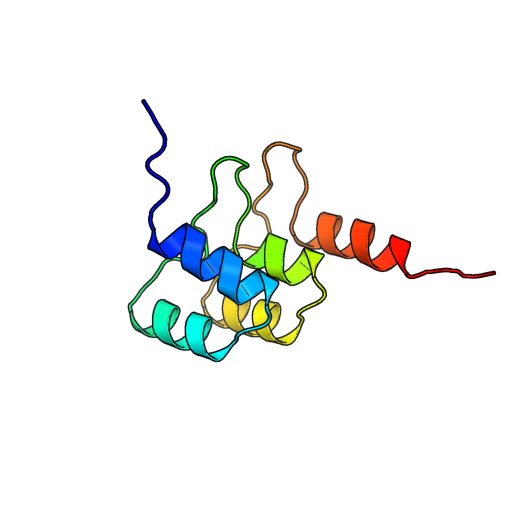 -7.123 1.00 76.88 81 ALA A O 1
ATOM 616 N N . VAL A 1 82 ? 7.129 -6.469 -8.887 1.00 76.81 82 VAL A N 1
ATOM 617 C CA . VAL A 1 82 ? 7.771 -7.323 -9.893 1.00 76.81 82 VAL A CA 1
ATOM 618 C C . VAL A 1 82 ? 9.280 -7.084 -9.930 1.00 76.81 82 VAL A C 1
ATOM 620 O O . VAL A 1 82 ? 10.037 -8.054 -9.946 1.00 76.81 82 VAL A O 1
ATOM 623 N N . LYS A 1 83 ? 9.746 -5.827 -9.889 1.00 72.69 83 LYS A N 1
ATOM 624 C CA . LYS A 1 83 ? 11.182 -5.501 -9.810 1.00 72.69 83 LYS A CA 1
ATOM 625 C C . LYS A 1 83 ? 11.832 -6.146 -8.586 1.00 72.69 83 LYS A C 1
ATOM 627 O O . LYS A 1 83 ? 12.886 -6.767 -8.720 1.00 72.69 83 LYS A O 1
ATOM 632 N N . ASN A 1 84 ? 11.200 -6.050 -7.414 1.00 69.44 84 ASN A N 1
ATOM 633 C CA . ASN A 1 84 ? 11.781 -6.603 -6.195 1.00 69.44 84 ASN A CA 1
ATOM 634 C C . ASN A 1 84 ? 11.619 -8.130 -6.102 1.00 69.44 84 ASN A C 1
ATOM 636 O O . ASN A 1 84 ? 12.556 -8.827 -5.722 1.00 69.44 84 ASN A O 1
ATOM 640 N N . GLY A 1 85 ? 10.485 -8.686 -6.533 1.00 62.50 85 GLY A N 1
ATOM 641 C CA . GLY A 1 85 ? 10.266 -10.134 -6.616 1.00 62.50 85 GLY A CA 1
ATOM 642 C C . GLY A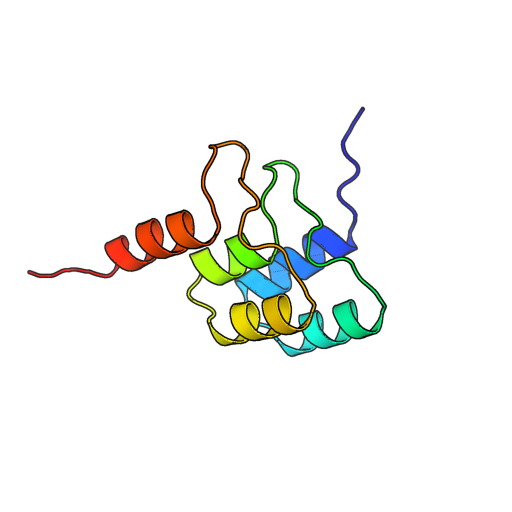 1 85 ? 11.227 -10.827 -7.587 1.00 62.50 85 GLY A C 1
ATOM 643 O O . GLY A 1 85 ? 11.741 -11.906 -7.290 1.00 62.50 85 GLY A O 1
ATOM 644 N N . ASN A 1 86 ? 11.577 -10.166 -8.695 1.00 54.38 86 ASN A N 1
ATOM 645 C CA . ASN A 1 86 ? 12.581 -10.657 -9.640 1.00 54.38 86 ASN A CA 1
ATOM 646 C C . ASN A 1 86 ? 14.014 -10.611 -9.094 1.00 54.38 86 ASN A C 1
ATOM 648 O O . ASN A 1 86 ? 14.875 -11.311 -9.621 1.00 54.38 86 ASN A O 1
ATOM 652 N N . SER A 1 87 ? 14.283 -9.868 -8.015 1.00 50.78 87 SER A N 1
ATOM 653 C CA . SER A 1 87 ? 15.594 -9.907 -7.355 1.00 50.78 87 SER A CA 1
ATOM 654 C C . SER A 1 87 ? 15.802 -11.168 -6.497 1.00 50.78 87 SER A C 1
ATOM 656 O O . SER A 1 87 ? 16.942 -11.558 -6.252 1.00 50.78 87 SER A O 1
ATOM 658 N N . CYS A 1 88 ? 14.719 -11.865 -6.115 1.00 44.28 88 CYS A N 1
ATOM 659 C CA . CYS A 1 88 ? 14.770 -13.157 -5.411 1.00 44.28 88 CYS A CA 1
ATOM 660 C C . CYS A 1 88 ? 14.613 -14.366 -6.361 1.00 44.28 88 CYS A C 1
ATOM 662 O O . CYS A 1 88 ? 14.807 -15.518 -5.973 1.00 44.28 88 CYS A O 1
ATOM 664 N N . GLY A 1 89 ? 14.336 -14.118 -7.644 1.00 43.97 89 GLY A N 1
ATOM 665 C CA . GLY A 1 89 ? 14.349 -15.119 -8.704 1.00 43.97 89 GLY A CA 1
ATOM 666 C C . GLY A 1 89 ? 15.763 -15.475 -9.164 1.00 43.97 89 GLY A C 1
ATOM 667 O O . GLY A 1 89 ? 16.071 -15.343 -10.347 1.00 43.97 89 GLY A O 1
ATOM 668 N N . LYS A 1 90 ? 16.622 -15.986 -8.272 1.00 43.84 90 LYS A N 1
ATOM 669 C CA . LYS A 1 90 ? 17.730 -16.850 -8.706 1.00 43.84 90 LYS A CA 1
ATOM 670 C C . LYS A 1 90 ? 17.117 -18.135 -9.272 1.00 43.84 90 LYS A C 1
ATOM 672 O O . LYS A 1 90 ? 16.990 -19.140 -8.585 1.00 43.84 90 LYS A O 1
ATOM 677 N N . ARG A 1 91 ? 16.719 -18.103 -10.546 1.00 42.62 91 ARG A N 1
ATOM 678 C CA . ARG A 1 91 ? 16.793 -19.295 -11.396 1.00 42.62 91 ARG A CA 1
ATOM 679 C C . ARG A 1 91 ? 18.263 -19.443 -11.788 1.00 42.62 91 ARG A C 1
ATOM 681 O O . ARG A 1 91 ? 18.689 -18.921 -12.816 1.00 42.62 91 ARG A O 1
ATOM 688 N N . SER A 1 92 ? 19.064 -20.050 -10.919 1.00 41.59 92 SER A N 1
ATOM 689 C CA . SER A 1 92 ? 20.379 -20.626 -11.240 1.00 41.59 92 SER A CA 1
ATOM 690 C C . SER A 1 92 ? 20.670 -21.733 -10.245 1.00 41.59 92 SER A C 1
ATOM 692 O O . SER A 1 92 ? 20.647 -21.413 -9.037 1.00 41.59 92 SER A O 1
#

InterPro domains:
  IPR002110 Ankyrin repeat [PF12796] (12-86)
  IPR002110 Ankyrin repeat [PS50088] (40-72)
  IPR002110 Ankyrin repeat [SM00248] (7-36)
  IPR002110 Ankyrin repeat [SM00248] (40-69)
  IPR036770 Ankyrin repeat-containing domain superfamily [G3DSA:1.25.40.20] (1-88)
  IPR036770 Ankyrin repeat-containing domain superfamily [SSF48403] (4-86)

Solvent-accessible surface area (backbone atoms only — not comparable to full-atom values): 5089 Å² total; per-residue (Å²): 129,80,80,76,74,52,70,63,51,57,49,43,35,53,25,26,55,71,50,40,50,68,61,47,53,54,43,48,73,71,71,51,69,52,68,49,51,47,99,55,38,44,28,31,51,30,40,4,28,43,65,64,28,58,70,39,37,50,54,41,50,76,65,69,34,65,67,84,51,44,27,78,83,70,43,30,23,64,54,41,22,50,58,47,54,56,71,72,59,73,86,120